Protein AF-J2ZAU2-F1 (afdb_monomer_lite)

Organism: NCBI:txid1210908

Radius of gyration: 14.87 Å; chains: 1; bounding box: 46×33×37 Å

Foldseek 3Di:
DDPQPQDKKKKWKFFADPVGDTFDTDIDIDRHQFFFDFPEATADQTFKMWMDINNPDIDIDGQDDPPCVVVVQQASWTWTWGQHDPPPRDTDTDTDRSHHHPPPPD

Sequence (106 aa):
MFNYSDRTHNIHYQVETADGSILVDHRYRLESNTARESTEPFVGTPARIVVTIDGEKPETFEWPQPNCDAQGVRSAGGVQLAYGFEEADTIGISPTCETVYLSDDR

pLDDT: mean 70.48, std 14.9, range [30.45, 90.94]

Secondary structure (DSSP, 8-state):
--------EEEEEEEE-TT--EEEEEEEEE-SSB----PPPBSS---EEEEEETT-PPEEEEPP----GGGT--B--EEEEEEESSS-SEEEEEEES--BB-----

Structure (mmCIF, N/CA/C/O backbone):
data_AF-J2ZAU2-F1
#
_entry.id   AF-J2ZAU2-F1
#
loop_
_atom_site.group_PDB
_atom_site.id
_atom_site.type_symbol
_atom_site.label_atom_id
_atom_site.label_alt_id
_atom_site.label_comp_id
_atom_site.label_asym_id
_atom_site.label_entity_id
_atom_site.label_seq_id
_atom_site.pdbx_PDB_ins_code
_atom_site.Cartn_x
_atom_site.Cartn_y
_atom_site.Cartn_z
_atom_site.occupancy
_atom_site.B_iso_or_equiv
_atom_site.auth_seq_id
_atom_site.auth_comp_id
_atom_site.auth_asym_id
_atom_site.auth_atom_id
_atom_site.pdbx_PDB_model_num
ATOM 1 N N . MET A 1 1 ? 21.725 19.250 -17.662 1.00 30.45 1 MET A N 1
ATOM 2 C CA . MET A 1 1 ? 20.417 18.830 -18.201 1.00 30.45 1 MET A CA 1
ATOM 3 C C . MET A 1 1 ? 20.282 17.365 -17.839 1.00 30.45 1 MET A C 1
ATOM 5 O O . MET A 1 1 ? 20.981 16.550 -18.425 1.00 30.45 1 MET A O 1
ATOM 9 N N . PHE A 1 2 ? 19.560 17.057 -16.762 1.00 36.34 2 PHE A N 1
ATOM 10 C CA . PHE A 1 2 ? 19.353 15.670 -16.351 1.00 36.34 2 PHE A CA 1
ATOM 11 C C . PHE A 1 2 ? 18.361 15.057 -17.339 1.00 36.34 2 PHE A C 1
ATOM 13 O O . PHE A 1 2 ? 17.260 15.579 -17.501 1.00 36.34 2 PHE A O 1
ATOM 20 N N . ASN A 1 3 ? 18.787 14.018 -18.061 1.00 32.50 3 ASN A N 1
ATOM 21 C CA . ASN A 1 3 ? 17.891 13.188 -18.859 1.00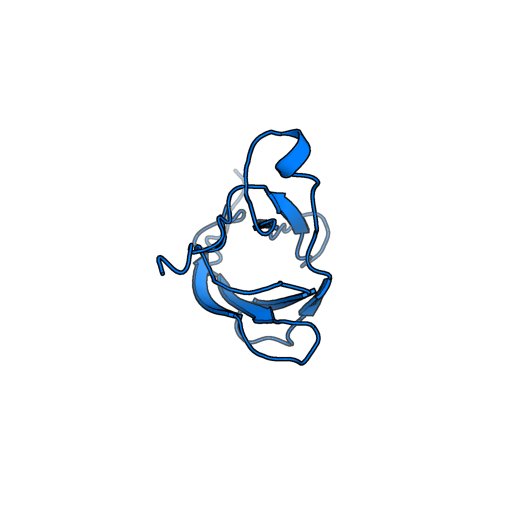 32.50 3 ASN A CA 1
ATOM 22 C C . ASN A 1 3 ? 17.008 12.418 -17.874 1.00 32.50 3 ASN A C 1
ATOM 24 O O . ASN A 1 3 ? 17.345 11.306 -17.477 1.00 32.50 3 ASN A O 1
ATOM 28 N N . TYR A 1 4 ? 15.921 13.047 -17.432 1.00 44.41 4 TYR A N 1
ATOM 29 C CA . TYR A 1 4 ? 14.831 12.366 -16.752 1.00 44.41 4 TYR A CA 1
ATOM 30 C C . TYR A 1 4 ? 14.201 11.436 -17.783 1.00 44.41 4 TYR A C 1
ATOM 32 O O . TYR A 1 4 ? 13.398 11.848 -18.613 1.00 44.41 4 TYR A O 1
ATOM 40 N N . SER A 1 5 ? 14.669 10.194 -17.817 1.00 46.22 5 SER A N 1
ATOM 41 C CA . SER A 1 5 ? 13.993 9.143 -18.555 1.00 46.22 5 SER A CA 1
ATOM 42 C C . SER A 1 5 ? 12.609 8.969 -17.939 1.00 46.22 5 SER A C 1
ATOM 44 O O . SER A 1 5 ? 12.527 8.520 -16.798 1.00 46.22 5 SER A O 1
ATOM 46 N N . ASP A 1 6 ? 11.568 9.326 -18.697 1.00 52.84 6 ASP A N 1
ATOM 47 C CA . ASP A 1 6 ? 10.158 8.971 -18.495 1.00 52.84 6 ASP A CA 1
ATOM 48 C C . ASP A 1 6 ? 10.001 7.442 -18.390 1.00 52.84 6 ASP A C 1
ATOM 50 O O . ASP A 1 6 ? 9.535 6.767 -19.311 1.00 52.84 6 ASP A O 1
ATOM 54 N N . ARG A 1 7 ? 10.462 6.840 -17.293 1.00 61.41 7 ARG A N 1
ATOM 55 C CA . ARG A 1 7 ? 10.218 5.429 -17.019 1.00 61.41 7 ARG A CA 1
ATOM 56 C C . ARG A 1 7 ? 8.872 5.337 -16.341 1.00 61.41 7 ARG A C 1
ATOM 58 O O . ARG A 1 7 ? 8.709 5.661 -15.172 1.00 61.41 7 ARG A O 1
ATOM 65 N N . THR A 1 8 ? 7.891 4.945 -17.139 1.00 71.06 8 THR A N 1
ATOM 66 C CA . THR A 1 8 ? 6.611 4.530 -16.604 1.00 71.06 8 THR A CA 1
ATOM 67 C C . THR A 1 8 ? 6.761 3.160 -15.949 1.00 71.06 8 THR A C 1
ATOM 69 O O . THR A 1 8 ? 7.213 2.234 -16.620 1.00 71.06 8 THR A O 1
ATOM 72 N N . HIS A 1 9 ? 6.300 3.024 -14.709 1.00 77.12 9 HIS A N 1
ATOM 73 C CA . HIS A 1 9 ? 6.213 1.744 -14.008 1.00 77.12 9 HIS A CA 1
ATOM 74 C C . HIS A 1 9 ? 4.752 1.341 -13.784 1.00 77.12 9 HIS A C 1
ATOM 76 O O . HIS A 1 9 ? 3.898 2.182 -13.497 1.00 77.12 9 HIS A O 1
ATOM 82 N N . ASN A 1 10 ? 4.442 0.053 -13.913 1.00 81.19 10 ASN A N 1
ATOM 83 C CA . ASN A 1 10 ? 3.148 -0.495 -13.514 1.00 81.19 10 ASN A CA 1
ATOM 84 C C . ASN A 1 10 ? 3.259 -0.983 -12.078 1.00 81.19 10 ASN A C 1
ATOM 86 O O . ASN A 1 10 ? 3.952 -1.961 -11.812 1.00 81.19 10 ASN A O 1
ATOM 90 N N . ILE A 1 11 ? 2.563 -0.323 -11.165 1.00 80.75 11 ILE A N 1
ATOM 91 C CA . ILE A 1 11 ? 2.537 -0.710 -9.762 1.00 80.75 11 ILE A CA 1
ATOM 92 C C . ILE A 1 11 ? 1.227 -1.441 -9.506 1.00 80.75 11 ILE A C 1
ATOM 94 O O . ILE A 1 11 ? 0.144 -0.985 -9.871 1.00 80.75 11 ILE A O 1
ATOM 98 N N . HIS A 1 12 ? 1.335 -2.605 -8.890 1.00 86.62 12 HIS A N 1
ATOM 99 C CA . HIS A 1 12 ? 0.220 -3.380 -8.378 1.00 86.62 12 HIS A CA 1
ATOM 100 C C . HIS A 1 12 ? 0.433 -3.544 -6.884 1.00 86.62 12 HIS A C 1
ATOM 102 O O . HIS A 1 12 ? 1.467 -4.070 -6.481 1.00 86.62 12 HIS A O 1
ATOM 108 N N . TYR A 1 13 ? -0.509 -3.080 -6.070 1.00 86.00 13 TYR A N 1
ATOM 109 C CA . TYR A 1 13 ? -0.464 -3.327 -4.639 1.00 86.00 13 TYR A CA 1
ATOM 110 C C . TYR A 1 13 ? -1.719 -4.028 -4.146 1.00 86.00 13 TYR A C 1
ATOM 112 O O . TYR A 1 13 ? -2.818 -3.846 -4.673 1.00 86.00 13 TYR A O 1
ATOM 120 N N . GLN A 1 14 ? -1.522 -4.831 -3.109 1.00 89.44 14 GLN A N 1
ATOM 121 C CA . GLN A 1 14 ? -2.573 -5.534 -2.403 1.00 89.44 14 GLN A CA 1
ATOM 122 C C . GLN A 1 14 ? -2.433 -5.257 -0.915 1.00 89.44 14 GLN A C 1
ATOM 124 O O . GLN A 1 14 ? -1.343 -5.365 -0.355 1.00 89.44 14 GLN A O 1
ATOM 129 N N . VAL A 1 15 ? -3.533 -4.892 -0.271 1.00 87.25 15 VAL A N 1
ATOM 130 C CA . VAL A 1 15 ? -3.586 -4.755 1.186 1.00 87.25 15 VAL A CA 1
ATOM 131 C C . VAL A 1 15 ? -4.271 -5.989 1.730 1.00 87.25 15 VAL A C 1
ATOM 133 O O . VAL A 1 15 ? -5.379 -6.307 1.304 1.00 87.25 15 VAL A O 1
ATOM 136 N N . GLU A 1 16 ? -3.630 -6.679 2.666 1.00 90.50 16 GLU A N 1
ATOM 137 C CA . GLU A 1 16 ? -4.150 -7.925 3.222 1.00 90.50 16 GLU A CA 1
ATOM 138 C C . GLU A 1 16 ? -4.328 -7.825 4.738 1.00 90.50 16 GLU A C 1
ATOM 140 O O . GLU A 1 16 ? -3.583 -7.145 5.455 1.00 90.50 16 GLU A O 1
ATOM 145 N N . THR A 1 17 ? -5.305 -8.567 5.239 1.00 88.62 17 THR A N 1
ATOM 146 C CA . THR A 1 17 ? -5.476 -8.879 6.659 1.00 88.62 17 THR A CA 1
ATOM 147 C C . THR A 1 17 ? -4.416 -9.882 7.139 1.00 88.62 17 THR A C 1
ATOM 149 O O . THR A 1 17 ? -3.671 -10.505 6.367 1.00 88.62 17 THR A O 1
ATOM 152 N N . ALA A 1 18 ? -4.378 -10.109 8.454 1.00 89.44 18 ALA A N 1
ATOM 153 C CA . ALA A 1 18 ? -3.501 -11.109 9.062 1.00 89.44 18 ALA A CA 1
ATOM 154 C C . ALA A 1 18 ? -3.794 -12.546 8.579 1.00 89.44 18 ALA A C 1
ATOM 156 O O . ALA A 1 18 ? -2.875 -13.356 8.499 1.00 89.44 18 ALA A O 1
ATOM 157 N N . ASP A 1 19 ? -5.043 -12.859 8.211 1.00 90.94 19 ASP A N 1
ATOM 158 C CA . ASP A 1 19 ? -5.434 -14.179 7.691 1.00 90.94 19 ASP A CA 1
ATOM 159 C C . ASP A 1 19 ? -5.201 -14.354 6.177 1.00 90.94 19 ASP A C 1
ATOM 161 O O . ASP A 1 19 ? -5.328 -15.465 5.665 1.00 90.94 19 ASP A O 1
ATOM 165 N N . GLY A 1 20 ? -4.786 -13.292 5.476 1.00 86.81 20 GLY A N 1
ATOM 166 C CA . GLY A 1 20 ? -4.507 -13.316 4.035 1.00 86.81 20 GLY A CA 1
ATOM 167 C C . GLY A 1 20 ? -5.701 -12.976 3.152 1.00 86.81 20 GLY A C 1
ATOM 168 O O . GLY A 1 20 ? -5.612 -13.117 1.936 1.00 86.81 20 GLY A O 1
ATOM 169 N N . SER A 1 21 ? -6.804 -12.512 3.736 1.00 89.31 21 SER A N 1
ATOM 170 C CA . SER A 1 21 ? -7.893 -11.904 2.976 1.00 89.31 21 SER A CA 1
ATOM 171 C C . SER A 1 21 ? -7.433 -10.581 2.361 1.00 89.31 21 SER A C 1
ATOM 173 O O . SER A 1 21 ? -6.857 -9.732 3.043 1.00 89.31 21 SER A O 1
ATOM 175 N N . ILE A 1 22 ? -7.711 -10.394 1.074 1.00 89.44 22 ILE A N 1
ATOM 176 C CA . ILE A 1 22 ? -7.371 -9.172 0.341 1.00 89.44 22 ILE A CA 1
ATOM 177 C C . ILE A 1 22 ? -8.456 -8.122 0.611 1.00 89.44 22 ILE A C 1
ATOM 179 O O . ILE A 1 22 ? -9.629 -8.347 0.318 1.00 89.44 22 ILE A O 1
ATOM 183 N N . LEU A 1 23 ? -8.057 -6.984 1.180 1.00 84.38 23 LEU A N 1
ATOM 184 C CA . LEU A 1 23 ? -8.910 -5.820 1.440 1.00 84.38 23 LEU A CA 1
ATOM 185 C C . LEU A 1 23 ? -8.943 -4.861 0.248 1.00 84.38 23 LEU A C 1
ATOM 187 O O . LEU A 1 23 ? -9.980 -4.272 -0.046 1.00 84.38 23 LEU A O 1
ATOM 191 N N . VAL A 1 24 ? -7.801 -4.713 -0.426 1.00 84.88 24 VAL A N 1
ATOM 192 C CA . VAL A 1 24 ? -7.620 -3.867 -1.611 1.00 84.88 24 VAL A CA 1
ATOM 193 C C . VAL A 1 24 ? -6.748 -4.610 -2.603 1.00 84.88 24 VAL A C 1
ATOM 195 O O . VAL A 1 24 ? -5.750 -5.209 -2.208 1.00 84.88 24 VAL A O 1
ATOM 198 N N . ASP A 1 25 ? -7.106 -4.532 -3.878 1.00 88.31 25 ASP A N 1
ATOM 199 C CA . ASP A 1 25 ? -6.290 -4.974 -5.003 1.00 88.31 25 ASP A CA 1
ATOM 200 C C . ASP A 1 25 ? -6.346 -3.879 -6.067 1.00 88.31 25 ASP A C 1
ATOM 202 O O . ASP A 1 25 ? -7.389 -3.667 -6.691 1.00 88.31 25 ASP A O 1
ATOM 206 N N . HIS A 1 26 ? -5.252 -3.137 -6.221 1.00 84.69 26 HIS A N 1
ATOM 207 C CA . HIS A 1 26 ? -5.230 -1.976 -7.093 1.00 84.69 26 HIS A CA 1
ATOM 208 C C . HIS A 1 26 ? -3.986 -1.968 -7.976 1.00 84.69 26 HIS A C 1
ATOM 210 O O . HIS A 1 26 ? -2.856 -2.175 -7.528 1.00 84.69 26 HIS A O 1
ATOM 216 N N . ARG A 1 27 ? -4.195 -1.689 -9.264 1.00 84.19 27 ARG A N 1
ATOM 217 C CA . ARG A 1 27 ? -3.132 -1.556 -10.259 1.00 84.19 27 ARG A CA 1
ATOM 218 C C . ARG A 1 27 ? -3.193 -0.179 -10.888 1.00 84.19 27 ARG A C 1
ATOM 220 O O . ARG A 1 27 ? -4.236 0.234 -11.385 1.00 84.19 27 ARG A O 1
ATOM 227 N N . TYR A 1 28 ? -2.050 0.484 -10.956 1.00 75.25 28 TYR A N 1
ATOM 228 C CA . TYR A 1 28 ? -1.931 1.777 -11.604 1.00 75.25 28 TYR A CA 1
ATOM 229 C C . TYR A 1 28 ? -0.611 1.932 -12.343 1.00 75.25 28 TYR A C 1
ATOM 231 O O . TYR A 1 28 ? 0.345 1.170 -12.185 1.00 75.25 28 TYR A O 1
ATOM 239 N N . ARG A 1 29 ? -0.599 2.947 -13.199 1.00 75.62 29 ARG A N 1
ATOM 240 C CA . ARG A 1 29 ? 0.537 3.333 -14.015 1.00 75.62 29 ARG A CA 1
ATOM 241 C C . ARG A 1 29 ? 1.154 4.580 -13.398 1.00 75.62 29 ARG A C 1
ATOM 243 O O . ARG A 1 29 ? 0.498 5.616 -13.327 1.00 75.62 29 ARG A O 1
ATOM 250 N N . LEU A 1 30 ? 2.398 4.478 -12.951 1.00 71.19 30 LEU A N 1
ATOM 251 C CA . LEU A 1 30 ? 3.152 5.601 -12.427 1.00 71.19 30 LEU A CA 1
ATOM 252 C C . LEU A 1 30 ? 3.951 6.239 -13.564 1.00 71.19 30 LEU A C 1
ATOM 254 O O . LEU A 1 30 ? 4.860 5.620 -14.108 1.00 71.19 30 LEU A O 1
ATOM 258 N N . GLU A 1 31 ? 3.603 7.471 -13.930 1.00 67.00 31 GLU A N 1
ATOM 259 C CA . GLU A 1 31 ? 4.259 8.220 -15.014 1.00 67.00 31 GLU A CA 1
ATOM 260 C C . GLU A 1 31 ? 5.445 9.083 -14.526 1.00 67.00 31 GLU A C 1
ATOM 262 O O . GLU A 1 31 ? 5.982 9.872 -15.295 1.00 67.00 31 GLU A O 1
ATOM 267 N N . SER A 1 32 ? 5.870 8.962 -13.258 1.00 60.25 32 SER A N 1
ATOM 268 C CA . SER A 1 32 ? 6.975 9.749 -12.682 1.00 60.25 32 SER A CA 1
ATOM 269 C C . SER A 1 32 ? 7.659 9.058 -11.489 1.00 60.25 32 SER A C 1
ATOM 271 O O . SER A 1 32 ? 7.289 7.967 -11.087 1.00 60.25 32 SER A O 1
ATOM 273 N N . ASN A 1 33 ? 8.653 9.702 -10.877 1.00 57.81 33 ASN A N 1
ATOM 274 C CA . ASN A 1 33 ? 9.544 9.102 -9.870 1.00 57.81 33 ASN A CA 1
ATOM 275 C C . ASN A 1 33 ? 8.960 9.119 -8.444 1.00 57.81 33 ASN A C 1
ATOM 277 O O . ASN A 1 33 ? 9.632 8.782 -7.477 1.00 57.81 33 ASN A O 1
ATOM 281 N N . THR A 1 34 ? 7.737 9.616 -8.273 1.00 52.69 34 THR A N 1
ATOM 282 C CA . THR A 1 34 ? 7.077 9.691 -6.967 1.00 52.69 34 THR A CA 1
ATOM 283 C C . THR A 1 34 ? 5.591 9.458 -7.162 1.00 52.69 34 THR A C 1
ATOM 285 O O . THR A 1 34 ? 4.933 10.228 -7.861 1.00 52.69 34 THR A O 1
ATOM 288 N N . ALA A 1 35 ? 5.060 8.404 -6.546 1.00 52.78 35 ALA A N 1
ATOM 289 C CA . ALA A 1 35 ? 3.629 8.271 -6.344 1.00 52.78 35 ALA A CA 1
ATOM 290 C C . ALA A 1 35 ? 3.306 8.866 -4.969 1.00 52.78 35 ALA A C 1
ATOM 292 O O . ALA A 1 35 ? 3.943 8.565 -3.962 1.00 52.78 35 ALA A O 1
ATOM 293 N N . ARG A 1 36 ? 2.318 9.751 -4.899 1.00 52.06 36 ARG A N 1
ATOM 294 C CA . ARG A 1 36 ? 1.628 10.010 -3.637 1.00 52.06 36 ARG A CA 1
ATOM 295 C C . ARG A 1 36 ? 0.269 9.376 -3.780 1.00 52.06 36 ARG A C 1
ATOM 297 O O . ARG A 1 36 ? -0.670 10.044 -4.195 1.00 52.06 36 ARG A O 1
ATOM 304 N N . GLU A 1 37 ? 0.199 8.079 -3.534 1.00 54.88 37 GLU A N 1
ATOM 305 C CA . GLU A 1 37 ? -1.100 7.438 -3.471 1.00 54.88 37 GLU A CA 1
ATOM 306 C C . GLU A 1 37 ? -1.584 7.446 -2.029 1.00 54.88 37 GLU A C 1
ATOM 308 O O . GLU A 1 37 ? -0.889 6.990 -1.127 1.00 54.88 37 GLU A O 1
ATOM 313 N N . SER A 1 38 ? -2.764 8.015 -1.828 1.00 57.84 38 SER A N 1
ATOM 314 C CA . SER A 1 38 ? -3.589 7.750 -0.662 1.00 57.84 38 SER A CA 1
ATOM 315 C C . SER A 1 38 ? -4.359 6.479 -1.003 1.00 57.84 38 SER A C 1
ATOM 317 O O . SER A 1 38 ? -5.173 6.515 -1.923 1.00 57.84 38 SER A O 1
ATOM 319 N N . THR A 1 39 ? -4.077 5.353 -0.341 1.00 61.44 39 THR A N 1
ATOM 320 C CA . THR A 1 39 ? -4.825 4.110 -0.605 1.00 61.44 39 THR A CA 1
ATOM 321 C C . THR A 1 39 ? -6.325 4.378 -0.502 1.00 61.44 39 THR A C 1
ATOM 323 O O . THR A 1 39 ? -6.756 5.068 0.428 1.00 61.44 39 THR A O 1
ATOM 326 N N . GLU A 1 40 ? -7.101 3.853 -1.452 1.00 64.19 40 GLU A N 1
ATOM 327 C CA . GLU A 1 40 ? -8.554 4.027 -1.464 1.00 64.19 40 GLU A CA 1
ATOM 328 C C . GLU A 1 40 ? -9.178 3.583 -0.125 1.00 64.19 40 GLU A C 1
ATOM 330 O O . GLU A 1 40 ? -8.639 2.699 0.544 1.00 64.19 40 GLU A O 1
ATOM 335 N N . PRO A 1 41 ? -10.307 4.173 0.302 1.00 66.62 41 PRO A N 1
ATOM 336 C CA . PRO A 1 41 ? -11.022 3.714 1.489 1.00 66.62 41 PRO A CA 1
ATOM 337 C C . PRO A 1 41 ? -11.410 2.233 1.384 1.00 66.62 41 PRO A C 1
ATOM 339 O O . PRO A 1 41 ? -12.000 1.817 0.388 1.00 66.62 41 PRO A O 1
ATOM 342 N N . PHE A 1 42 ? -11.159 1.449 2.433 1.00 68.88 42 PHE A N 1
ATOM 343 C CA . PHE A 1 42 ? -11.565 0.042 2.512 1.00 68.88 42 PHE A CA 1
ATOM 344 C C . PHE A 1 42 ? -12.140 -0.313 3.891 1.00 68.88 42 PHE A C 1
ATOM 346 O O . PHE A 1 42 ? -11.968 0.418 4.870 1.00 68.88 42 PHE A O 1
ATOM 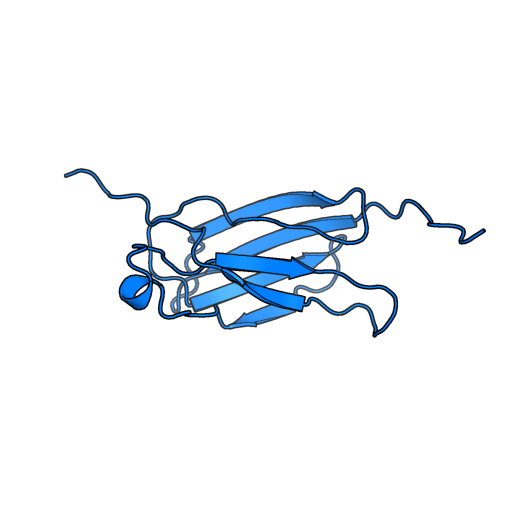353 N N . VAL A 1 43 ? -12.868 -1.433 3.967 1.00 67.25 43 VAL A N 1
ATOM 354 C CA . VAL A 1 43 ? -13.381 -2.009 5.223 1.00 67.25 43 VAL A CA 1
ATOM 355 C C . VAL A 1 43 ? -12.453 -3.140 5.656 1.00 67.25 43 VAL A C 1
ATOM 357 O O . VAL A 1 43 ? -12.169 -4.027 4.859 1.00 67.25 43 VAL A O 1
ATOM 360 N N . GLY A 1 44 ? -12.032 -3.155 6.920 1.00 73.06 44 GLY A N 1
ATOM 361 C CA . GLY A 1 44 ? -11.243 -4.246 7.503 1.00 73.06 44 GLY A CA 1
ATOM 362 C C . GLY A 1 44 ? -9.988 -3.757 8.219 1.00 73.06 44 GLY A C 1
ATOM 363 O O . GLY A 1 44 ? -9.649 -2.578 8.158 1.00 73.06 44 GLY A O 1
ATOM 364 N N . THR A 1 45 ? -9.308 -4.666 8.921 1.00 82.44 45 THR A N 1
ATOM 365 C CA . THR A 1 45 ? -8.061 -4.358 9.635 1.00 82.44 45 THR A CA 1
ATOM 366 C C . THR A 1 45 ? -6.866 -4.757 8.771 1.00 82.44 45 THR A C 1
ATOM 368 O O . THR A 1 45 ? -6.599 -5.957 8.636 1.00 82.44 45 THR A O 1
ATOM 371 N N . PRO A 1 46 ? -6.139 -3.793 8.188 1.00 83.81 46 PRO A N 1
ATOM 372 C CA . PRO A 1 46 ? -4.966 -4.093 7.382 1.00 83.81 46 PRO A CA 1
ATOM 373 C C . PRO A 1 46 ? -3.817 -4.578 8.273 1.00 83.81 46 PRO A C 1
ATOM 375 O O . PRO A 1 46 ? -3.618 -4.081 9.384 1.00 83.81 46 PRO A O 1
ATOM 378 N N . ALA A 1 47 ? -3.068 -5.562 7.783 1.00 87.81 47 ALA A N 1
ATOM 379 C CA . ALA A 1 47 ? -1.903 -6.119 8.470 1.00 87.81 47 ALA A CA 1
ATOM 380 C C . ALA A 1 47 ? -0.629 -6.023 7.626 1.00 87.81 47 ALA A C 1
ATOM 382 O O . ALA A 1 47 ? 0.461 -5.853 8.169 1.00 87.81 47 ALA A O 1
ATOM 383 N N . ARG A 1 48 ? -0.756 -6.113 6.300 1.00 90.12 48 ARG A N 1
ATOM 384 C CA . ARG A 1 48 ? 0.371 -6.084 5.365 1.00 90.12 48 ARG A CA 1
ATOM 385 C C . ARG A 1 48 ? -0.015 -5.434 4.048 1.00 90.12 48 ARG A C 1
ATOM 387 O O . ARG A 1 48 ? -1.184 -5.445 3.664 1.00 90.12 48 ARG A O 1
ATOM 394 N N . ILE A 1 49 ? 0.990 -4.917 3.355 1.00 87.00 49 ILE A N 1
ATOM 395 C CA . ILE A 1 49 ? 0.892 -4.506 1.960 1.00 87.00 49 ILE A CA 1
ATOM 396 C C . ILE A 1 49 ? 1.880 -5.308 1.121 1.00 87.00 49 ILE A C 1
ATOM 398 O O . ILE A 1 49 ? 3.053 -5.444 1.467 1.00 87.00 49 ILE A O 1
ATOM 402 N N . VAL A 1 50 ? 1.387 -5.844 0.015 1.00 89.94 50 VAL A N 1
ATOM 403 C CA . VAL A 1 50 ? 2.169 -6.512 -1.018 1.00 89.94 50 VAL A CA 1
ATOM 404 C C . VAL A 1 50 ? 2.263 -5.560 -2.197 1.00 89.94 50 VAL A C 1
ATOM 406 O O . VAL A 1 50 ? 1.242 -5.045 -2.636 1.00 89.94 50 VAL A O 1
ATOM 409 N N . VAL A 1 51 ? 3.461 -5.307 -2.709 1.00 86.12 51 VAL A N 1
ATOM 410 C CA . VAL A 1 51 ? 3.694 -4.397 -3.833 1.00 86.12 51 VAL A CA 1
ATOM 411 C C . VAL A 1 51 ? 4.480 -5.126 -4.910 1.00 86.12 51 VAL A C 1
ATOM 413 O O . VAL A 1 51 ? 5.471 -5.794 -4.637 1.00 86.12 51 VAL A O 1
ATOM 416 N N . THR A 1 52 ? 4.026 -5.000 -6.148 1.00 87.25 52 THR A N 1
ATOM 417 C CA . THR A 1 52 ? 4.642 -5.567 -7.343 1.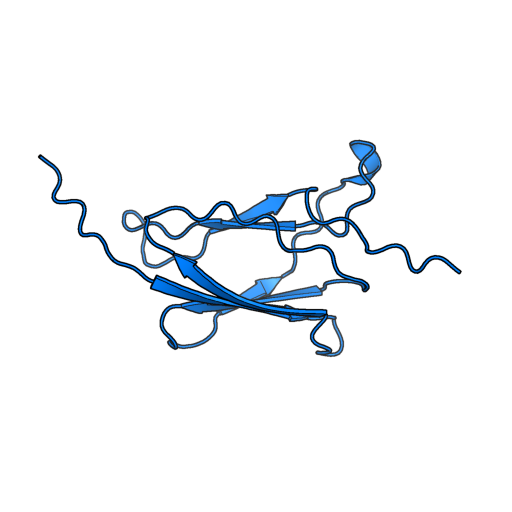00 87.25 52 THR A CA 1
ATOM 418 C C . THR A 1 52 ? 4.863 -4.448 -8.348 1.00 87.25 52 THR A C 1
ATOM 420 O O . THR A 1 52 ? 3.911 -3.770 -8.735 1.00 87.25 52 THR A O 1
ATOM 423 N N . ILE A 1 53 ? 6.103 -4.267 -8.793 1.00 82.25 53 ILE A N 1
ATOM 424 C CA . ILE A 1 53 ? 6.476 -3.262 -9.795 1.00 82.25 53 ILE A CA 1
ATOM 425 C C . ILE A 1 53 ? 6.804 -3.987 -11.097 1.00 82.25 53 ILE A C 1
ATOM 427 O O . ILE A 1 53 ? 7.518 -4.980 -11.090 1.00 82.25 53 ILE A O 1
ATOM 431 N N . ASP A 1 54 ? 6.212 -3.549 -12.207 1.00 83.12 54 ASP A N 1
ATOM 432 C CA . ASP A 1 54 ? 6.403 -4.091 -13.561 1.00 83.12 54 ASP A CA 1
ATOM 433 C C . ASP A 1 54 ? 6.215 -5.610 -13.707 1.00 83.12 54 ASP A C 1
ATOM 435 O O . ASP A 1 54 ? 6.687 -6.230 -14.659 1.00 83.12 54 ASP A O 1
ATOM 439 N N . GLY A 1 55 ? 5.457 -6.217 -12.791 1.00 80.75 55 GLY A N 1
ATOM 440 C CA . GLY A 1 55 ? 5.246 -7.665 -12.765 1.00 80.75 55 GLY A CA 1
ATOM 441 C C . GLY A 1 55 ? 6.463 -8.459 -12.283 1.00 80.75 55 GLY A C 1
ATOM 442 O O . GLY A 1 55 ? 6.511 -9.670 -12.506 1.00 80.75 55 GLY A O 1
ATOM 443 N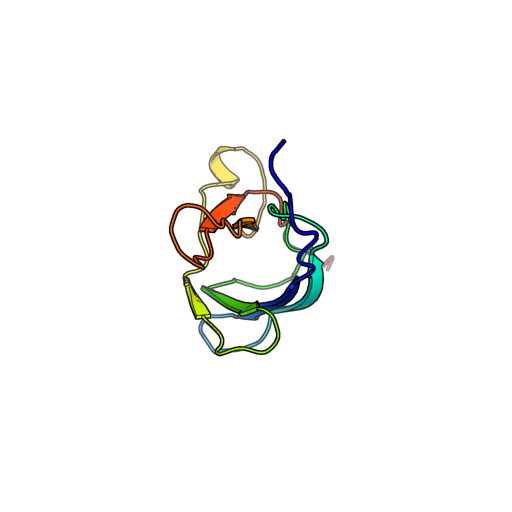 N . GLU A 1 56 ? 7.432 -7.802 -11.644 1.00 84.75 56 GLU A N 1
ATOM 444 C CA . GLU A 1 56 ? 8.549 -8.456 -10.972 1.00 84.75 56 GLU A CA 1
ATOM 445 C C . GLU A 1 56 ? 8.097 -9.207 -9.707 1.00 84.75 56 GLU A C 1
ATOM 447 O O . GLU A 1 56 ? 6.909 -9.413 -9.447 1.00 84.75 56 GLU A O 1
ATOM 452 N N . LYS A 1 57 ? 9.059 -9.696 -8.920 1.00 84.75 57 LYS A N 1
ATOM 453 C CA . LYS A 1 57 ? 8.757 -10.417 -7.687 1.00 84.75 57 LYS A CA 1
ATOM 454 C C . LYS A 1 57 ? 8.046 -9.474 -6.698 1.00 84.75 57 LYS A C 1
ATOM 456 O O . LYS A 1 57 ? 8.592 -8.414 -6.414 1.00 84.75 57 LYS A O 1
ATOM 461 N N . PRO A 1 58 ? 6.900 -9.876 -6.119 1.00 88.00 58 PRO A N 1
ATOM 462 C CA . PRO A 1 58 ? 6.234 -9.075 -5.103 1.00 88.00 58 PRO A CA 1
ATOM 463 C C . PRO A 1 58 ? 7.102 -8.904 -3.855 1.00 88.00 58 PRO A C 1
ATOM 465 O O . PRO A 1 58 ? 7.702 -9.867 -3.361 1.00 88.00 58 PRO A O 1
ATOM 468 N N . GLU A 1 59 ? 7.108 -7.693 -3.318 1.00 88.12 59 GLU A N 1
ATOM 469 C CA . GLU A 1 59 ? 7.665 -7.356 -2.015 1.00 88.12 59 GLU A CA 1
ATOM 470 C C . GLU A 1 59 ? 6.536 -7.199 -0.997 1.00 88.12 59 GLU A C 1
ATOM 472 O O . GLU A 1 59 ? 5.453 -6.716 -1.319 1.00 88.12 59 GLU A O 1
ATOM 477 N N . THR A 1 60 ? 6.759 -7.641 0.240 1.00 89.38 60 THR A N 1
ATOM 478 C CA . THR A 1 60 ? 5.749 -7.597 1.304 1.00 89.38 60 THR A CA 1
ATOM 479 C C . THR A 1 60 ? 6.271 -6.806 2.483 1.00 89.38 60 THR A C 1
ATOM 481 O O . THR A 1 60 ? 7.385 -7.040 2.950 1.00 89.38 60 THR A O 1
ATOM 484 N N . PHE A 1 61 ? 5.428 -5.918 2.993 1.00 87.00 61 PHE A N 1
ATOM 485 C CA . PHE A 1 61 ? 5.741 -5.027 4.095 1.00 87.00 61 PHE A CA 1
ATOM 486 C C . PHE A 1 61 ? 4.636 -5.073 5.145 1.00 87.00 61 PHE A C 1
ATOM 488 O O . PHE A 1 61 ? 3.464 -5.290 4.825 1.00 87.00 61 PHE A O 1
ATOM 495 N N . GLU A 1 62 ? 5.003 -4.850 6.405 1.00 88.06 62 GLU A N 1
ATOM 496 C CA . GLU A 1 62 ? 4.021 -4.663 7.471 1.00 88.06 62 GLU A CA 1
ATOM 497 C C . GLU A 1 62 ? 3.221 -3.382 7.229 1.00 88.06 62 GLU A C 1
ATOM 499 O O . GLU A 1 62 ? 3.765 -2.360 6.800 1.00 88.06 62 GLU A O 1
ATOM 504 N N . TRP A 1 63 ? 1.917 -3.434 7.499 1.00 85.00 63 TRP A N 1
ATOM 505 C CA . TRP A 1 63 ? 1.074 -2.255 7.375 1.00 85.00 63 TRP A CA 1
ATOM 506 C C . TRP A 1 63 ? 1.422 -1.251 8.474 1.00 85.00 63 TRP A C 1
ATOM 508 O O . TRP A 1 63 ? 1.330 -1.590 9.660 1.00 85.00 63 TRP A O 1
ATOM 518 N N . PRO A 1 64 ? 1.793 -0.009 8.131 1.00 78.88 64 PRO A N 1
ATOM 519 C CA . PRO A 1 64 ? 2.099 0.967 9.152 1.00 78.88 64 PRO A CA 1
ATOM 520 C C . PRO A 1 64 ? 0.814 1.391 9.871 1.00 78.88 64 PRO A C 1
ATOM 522 O O . PRO A 1 64 ? -0.186 1.744 9.249 1.00 78.88 64 PRO A O 1
ATOM 525 N N . GLN A 1 65 ? 0.859 1.393 11.204 1.00 73.44 65 GLN A N 1
ATOM 526 C CA . GLN A 1 65 ? -0.253 1.802 12.065 1.00 73.44 65 GLN A CA 1
ATOM 527 C C . GLN A 1 65 ? 0.074 3.124 12.776 1.00 73.44 65 GLN A C 1
ATOM 529 O O . GLN A 1 65 ? 0.409 3.128 13.965 1.00 73.44 65 GLN A O 1
ATOM 534 N N . PRO A 1 66 ? 0.039 4.270 12.070 1.00 73.25 66 PRO A N 1
ATOM 535 C CA . PRO A 1 66 ? 0.176 5.561 12.727 1.00 73.25 66 PRO A CA 1
ATOM 536 C C . PRO A 1 66 ? -0.988 5.791 13.697 1.00 73.25 66 PRO A C 1
ATOM 538 O O . PRO A 1 66 ? -2.127 5.406 13.437 1.00 73.25 66 PRO A O 1
ATOM 541 N N . ASN A 1 67 ? -0.716 6.469 14.814 1.00 72.88 67 ASN A N 1
ATOM 542 C CA . ASN A 1 67 ? -1.757 6.879 15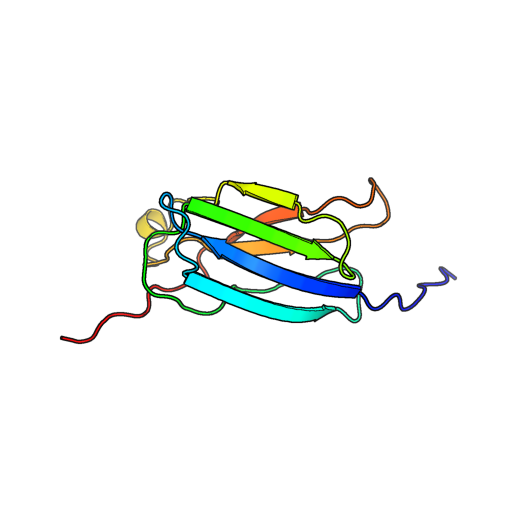.755 1.00 72.88 67 ASN A CA 1
ATOM 543 C C . ASN A 1 67 ? -2.564 8.056 15.170 1.00 72.88 67 ASN A C 1
ATOM 545 O O . ASN A 1 67 ? -2.308 9.222 15.481 1.00 72.88 67 ASN A O 1
ATOM 549 N N . CYS A 1 68 ? -3.501 7.743 14.275 1.00 72.12 68 CYS A N 1
ATOM 550 C CA . CYS A 1 68 ? -4.380 8.719 13.631 1.00 72.12 68 CYS A CA 1
ATOM 551 C C . CYS A 1 68 ? -5.481 9.230 14.569 1.00 72.12 68 CYS A C 1
ATOM 553 O O . CYS A 1 68 ? -5.878 10.392 14.467 1.00 72.12 68 CYS A O 1
ATOM 555 N N . ASP A 1 69 ? -5.900 8.422 15.549 1.00 70.44 69 ASP A N 1
ATOM 556 C CA . ASP A 1 69 ? -6.885 8.825 16.560 1.00 70.44 69 ASP A CA 1
ATOM 557 C C . ASP A 1 69 ? -6.376 10.001 17.404 1.00 70.44 69 ASP A C 1
ATOM 559 O O . ASP A 1 69 ? -7.119 10.945 17.676 1.00 70.44 69 ASP A O 1
ATOM 563 N N . ALA A 1 70 ? -5.082 10.012 17.746 1.00 71.31 70 ALA A N 1
ATOM 564 C CA . ALA A 1 70 ? -4.447 11.149 18.417 1.00 71.31 70 ALA A CA 1
ATOM 565 C C . ALA A 1 70 ? -4.435 12.437 17.571 1.00 71.31 70 ALA A C 1
ATOM 567 O O . ALA A 1 70 ? -4.278 13.525 18.121 1.00 71.31 70 ALA A O 1
ATOM 568 N N . GLN A 1 71 ? -4.619 12.326 16.252 1.00 67.19 71 GLN A N 1
ATOM 569 C CA . GLN A 1 71 ? -4.748 13.451 15.319 1.00 67.19 71 GLN A CA 1
ATOM 570 C C . GLN A 1 71 ? -6.218 13.809 15.031 1.00 67.19 71 GLN A C 1
ATOM 572 O O . GLN A 1 71 ? -6.488 14.697 14.227 1.00 67.19 71 GLN A O 1
ATOM 577 N N . GLY A 1 72 ? -7.175 13.136 15.684 1.00 72.62 72 GLY A N 1
ATOM 578 C CA . GLY A 1 72 ? -8.608 13.332 15.466 1.00 72.62 72 GLY A CA 1
ATOM 579 C C . GLY A 1 72 ? -9.124 12.749 14.146 1.00 72.62 72 GLY A C 1
ATOM 580 O O . GLY A 1 72 ? -10.222 13.105 13.720 1.00 72.62 72 GLY A O 1
ATOM 581 N N . VAL A 1 73 ? -8.352 11.872 13.493 1.00 70.06 73 VAL A N 1
ATOM 582 C CA . VAL A 1 73 ? -8.697 11.266 12.201 1.00 70.06 73 VAL A CA 1
ATOM 583 C C . VAL A 1 73 ? -8.958 9.774 12.384 1.00 70.06 73 VAL A C 1
ATOM 585 O O . VAL A 1 73 ? -8.053 9.013 12.715 1.00 70.06 73 VAL A O 1
ATOM 588 N N . ARG A 1 74 ? -10.191 9.336 12.109 1.00 66.75 74 ARG A N 1
ATOM 589 C CA . ARG A 1 74 ? -10.553 7.913 12.120 1.00 66.75 74 ARG A CA 1
ATOM 590 C C . ARG A 1 74 ? -10.089 7.255 10.818 1.00 66.75 74 ARG A C 1
ATOM 592 O O . ARG A 1 74 ? -10.811 7.246 9.824 1.00 66.75 74 ARG A O 1
ATOM 599 N N . SER A 1 75 ? -8.870 6.730 10.832 1.00 69.75 75 SER A N 1
ATOM 600 C CA . SER A 1 75 ? -8.197 6.143 9.671 1.00 69.75 75 SER A CA 1
ATOM 601 C C . SER A 1 75 ? -7.709 4.726 9.973 1.00 69.75 75 SER A C 1
ATOM 603 O O . SER A 1 75 ? -7.349 4.422 11.108 1.00 69.75 75 SER A O 1
ATOM 605 N N . ALA A 1 76 ? -7.675 3.866 8.954 1.00 64.62 76 ALA A N 1
ATOM 606 C CA . ALA A 1 76 ? -7.051 2.542 9.023 1.00 64.62 76 ALA A CA 1
ATOM 607 C C . ALA A 1 76 ? -5.508 2.603 8.942 1.00 64.62 76 ALA A C 1
ATOM 609 O O . ALA A 1 76 ? -4.843 1.567 8.882 1.00 64.62 76 ALA A O 1
ATOM 610 N N . GLY A 1 77 ? -4.936 3.814 8.925 1.00 66.25 77 GLY A N 1
ATOM 611 C CA . GLY A 1 77 ? -3.585 4.059 8.437 1.00 66.25 77 GLY A CA 1
ATOM 612 C C . GLY A 1 77 ? -3.563 3.943 6.917 1.00 66.25 77 GLY A C 1
ATOM 613 O O . GLY A 1 77 ? -4.341 3.197 6.339 1.00 66.25 77 GLY A O 1
ATOM 614 N N . GLY A 1 78 ? -2.709 4.704 6.257 1.00 69.00 78 GLY A N 1
ATOM 615 C CA . GLY A 1 78 ? -2.453 4.594 4.830 1.00 69.00 78 GLY A CA 1
ATOM 616 C C . GLY A 1 78 ? -0.971 4.500 4.557 1.00 69.00 78 GLY A C 1
ATOM 617 O O . GLY A 1 78 ? -0.142 4.677 5.453 1.00 69.00 78 GLY A O 1
ATOM 618 N N . VAL A 1 79 ? -0.640 4.221 3.306 1.00 70.62 79 VAL A N 1
ATOM 619 C CA . VAL A 1 79 ? 0.743 4.175 2.854 1.00 70.62 79 VAL A CA 1
ATOM 620 C C . VAL A 1 79 ? 0.942 5.149 1.717 1.00 70.62 79 VAL A C 1
ATOM 622 O O . VAL A 1 79 ? 0.140 5.196 0.797 1.00 70.62 79 VAL A O 1
ATOM 625 N N . GLN A 1 80 ? 2.033 5.897 1.768 1.00 70.56 80 GLN A N 1
ATOM 626 C CA . GLN A 1 80 ? 2.583 6.556 0.598 1.00 70.56 80 GLN A CA 1
ATOM 627 C C . GLN A 1 80 ? 3.722 5.693 0.055 1.00 70.56 80 GLN A C 1
ATOM 629 O O . GLN A 1 80 ? 4.646 5.373 0.805 1.00 70.56 80 GLN A O 1
ATOM 634 N N . LEU A 1 81 ? 3.648 5.345 -1.233 1.00 68.75 81 LEU A N 1
ATOM 635 C CA . LEU A 1 81 ? 4.658 4.565 -1.948 1.00 68.75 81 LEU A CA 1
ATOM 636 C C . LEU A 1 81 ? 5.594 5.489 -2.736 1.00 68.75 81 LEU A C 1
ATOM 638 O O . LEU A 1 81 ? 5.181 6.107 -3.712 1.00 68.75 81 LEU A O 1
ATOM 642 N N . ALA A 1 82 ? 6.863 5.567 -2.347 1.00 64.81 82 ALA A N 1
ATOM 643 C CA . ALA A 1 82 ? 7.896 6.256 -3.119 1.00 64.81 82 ALA A CA 1
ATOM 644 C C . ALA A 1 82 ? 8.821 5.239 -3.801 1.00 64.81 82 ALA A C 1
ATOM 646 O O . ALA A 1 82 ? 9.196 4.244 -3.185 1.00 64.81 82 ALA A O 1
ATOM 647 N N . TYR A 1 83 ? 9.209 5.505 -5.049 1.00 63.50 83 TYR A N 1
ATOM 648 C CA . TYR A 1 83 ? 10.150 4.675 -5.804 1.00 63.50 83 TYR A CA 1
ATOM 649 C C . TYR A 1 83 ? 11.269 5.565 -6.358 1.00 63.50 83 TYR A C 1
ATOM 651 O O . TYR A 1 83 ? 11.056 6.343 -7.286 1.00 63.50 83 TYR A O 1
ATOM 659 N N . GLY A 1 84 ? 12.441 5.522 -5.718 1.00 57.16 84 GLY A N 1
ATOM 660 C CA . GLY A 1 84 ? 13.576 6.400 -6.016 1.00 57.16 84 GLY A CA 1
ATOM 661 C C . GLY A 1 84 ? 14.691 5.694 -6.790 1.00 57.16 84 GLY A C 1
ATOM 662 O O . GLY A 1 84 ? 14.970 4.531 -6.546 1.00 57.16 84 GLY A O 1
ATOM 663 N N . PHE A 1 85 ? 15.368 6.415 -7.691 1.00 51.12 85 PHE A N 1
ATOM 664 C CA . PHE A 1 85 ? 16.530 5.903 -8.441 1.00 51.12 85 PHE A CA 1
ATOM 665 C C . PHE A 1 85 ? 17.876 6.078 -7.710 1.00 51.12 85 PHE A C 1
ATOM 667 O O . PHE A 1 85 ? 18.862 5.460 -8.107 1.00 51.12 85 PHE A O 1
ATOM 674 N N . GLU A 1 86 ? 17.965 6.946 -6.693 1.00 50.00 86 GLU A N 1
ATOM 675 C CA . GLU A 1 86 ? 19.263 7.351 -6.116 1.00 50.00 86 GLU A CA 1
ATOM 676 C C . GLU A 1 86 ? 19.785 6.419 -5.013 1.00 50.00 86 GLU A C 1
ATOM 678 O O . GLU A 1 86 ? 20.996 6.322 -4.831 1.00 50.00 86 GLU A O 1
ATOM 683 N N . GLU A 1 87 ? 18.911 5.669 -4.339 1.00 42.72 87 GLU A N 1
ATOM 684 C CA . GLU A 1 87 ? 19.298 4.682 -3.324 1.00 42.72 87 GLU A CA 1
ATOM 685 C C . GLU A 1 87 ? 18.562 3.362 -3.570 1.00 42.72 87 GLU A C 1
ATOM 687 O O . GLU A 1 87 ? 17.677 2.978 -2.814 1.00 42.72 87 GLU A O 1
ATOM 692 N N . ALA A 1 88 ? 18.960 2.683 -4.653 1.00 48.59 88 ALA A N 1
ATOM 693 C CA . ALA A 1 88 ? 18.472 1.371 -5.085 1.00 48.59 88 ALA A CA 1
ATOM 694 C C . ALA A 1 88 ? 16.965 1.326 -5.404 1.00 48.59 88 ALA A C 1
ATOM 696 O O . ALA A 1 88 ? 16.192 2.156 -4.945 1.00 48.59 88 ALA A O 1
ATOM 697 N N . ASP A 1 89 ? 16.556 0.360 -6.223 1.00 55.75 89 ASP A N 1
ATOM 698 C CA . ASP A 1 89 ? 15.161 0.050 -6.550 1.00 55.75 89 ASP A CA 1
ATOM 699 C C . ASP A 1 89 ? 14.364 -0.320 -5.285 1.00 55.75 89 ASP A C 1
ATOM 701 O O . ASP A 1 89 ? 14.081 -1.486 -5.031 1.00 55.75 89 ASP A O 1
ATOM 705 N N . THR A 1 90 ? 14.062 0.665 -4.443 1.00 58.72 90 THR A N 1
ATOM 706 C CA . THR A 1 90 ? 13.578 0.441 -3.083 1.00 58.72 90 THR A CA 1
ATOM 707 C C . THR A 1 90 ? 12.234 1.117 -2.906 1.00 58.72 90 THR A C 1
ATOM 709 O O . THR A 1 90 ? 12.063 2.305 -3.191 1.00 58.72 90 THR A O 1
ATOM 712 N N . ILE A 1 91 ? 11.271 0.350 -2.404 1.00 67.94 91 ILE A N 1
ATOM 713 C CA . ILE A 1 91 ? 9.935 0.841 -2.088 1.00 67.94 91 ILE A CA 1
ATOM 714 C C . ILE A 1 91 ? 9.991 1.540 -0.729 1.00 67.94 91 ILE A C 1
ATOM 716 O O . ILE A 1 91 ? 10.165 0.912 0.315 1.00 67.94 91 ILE A O 1
ATOM 720 N N . GLY A 1 92 ? 9.834 2.861 -0.739 1.00 68.88 92 GLY A 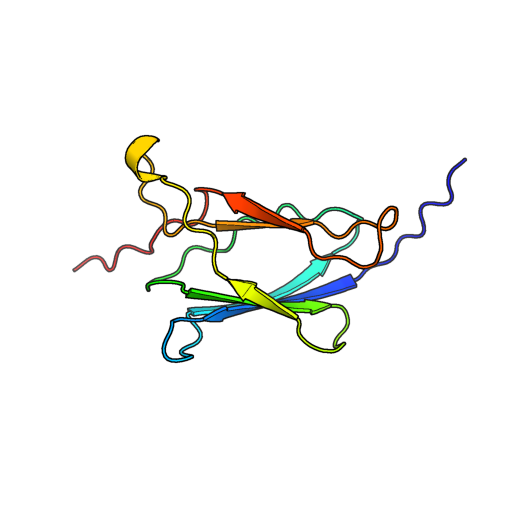N 1
ATOM 721 C CA . GLY A 1 92 ? 9.638 3.643 0.473 1.00 68.88 92 GLY A CA 1
ATOM 722 C C . GLY A 1 92 ? 8.172 3.607 0.889 1.00 68.88 92 GLY A C 1
ATOM 723 O O . GLY A 1 92 ? 7.319 4.059 0.128 1.00 68.88 92 GLY A O 1
ATOM 724 N N . ILE A 1 93 ? 7.885 3.116 2.097 1.00 69.62 93 ILE A N 1
ATOM 725 C CA . ILE A 1 93 ? 6.544 3.140 2.695 1.00 69.62 93 ILE A CA 1
ATOM 726 C C . ILE A 1 93 ? 6.524 4.169 3.813 1.00 69.62 93 ILE A C 1
ATOM 728 O O . ILE A 1 93 ? 7.255 4.042 4.794 1.00 69.62 93 ILE A O 1
ATOM 732 N N . SER A 1 94 ? 5.667 5.180 3.680 1.00 68.75 94 SER A N 1
ATOM 733 C CA . SER A 1 94 ? 5.428 6.156 4.746 1.00 68.75 94 SER A CA 1
ATOM 734 C C . SER A 1 94 ? 3.987 6.085 5.253 1.00 68.75 94 SER A C 1
ATOM 736 O O . SER A 1 94 ? 3.072 6.053 4.430 1.00 68.75 94 SER A O 1
ATOM 738 N N . PRO A 1 95 ? 3.763 6.083 6.581 1.00 71.19 95 PRO A N 1
ATOM 739 C CA . PRO A 1 95 ? 2.422 6.118 7.153 1.00 71.19 95 PRO A CA 1
ATOM 740 C C . PRO A 1 95 ? 1.672 7.393 6.765 1.00 71.19 95 PRO A C 1
ATOM 742 O O . PRO A 1 95 ? 2.199 8.496 6.902 1.00 71.19 95 PRO A O 1
ATOM 745 N N . THR A 1 96 ? 0.404 7.253 6.394 1.00 71.81 96 THR A N 1
ATOM 746 C CA . THR A 1 96 ? -0.552 8.359 6.262 1.00 71.81 96 THR A CA 1
ATOM 747 C C . THR A 1 96 ? -1.788 8.096 7.126 1.00 71.81 96 THR A C 1
ATOM 749 O O . THR A 1 96 ? -1.990 6.990 7.621 1.00 71.81 96 THR A O 1
ATOM 752 N N . CYS A 1 97 ? -2.616 9.118 7.337 1.00 70.88 97 CYS A N 1
ATOM 753 C CA . CYS A 1 97 ? -3.948 8.974 7.942 1.00 70.88 97 CYS A CA 1
ATOM 754 C C . CYS A 1 97 ? -5.061 9.207 6.907 1.00 70.88 97 CYS A C 1
ATOM 756 O O . CYS A 1 97 ? -6.180 9.568 7.260 1.00 70.88 97 CYS A O 1
ATOM 758 N N . GLU A 1 98 ? -4.733 9.082 5.619 1.00 66.69 98 GLU A N 1
ATOM 759 C CA . GLU A 1 98 ? -5.629 9.446 4.513 1.00 66.69 98 GLU A CA 1
ATOM 760 C C . GLU A 1 98 ? -6.626 8.320 4.183 1.00 66.69 98 GLU A C 1
ATOM 762 O O . GLU A 1 98 ? -7.698 8.576 3.639 1.00 66.69 98 GLU A O 1
ATOM 767 N N . THR A 1 99 ? -6.324 7.085 4.580 1.00 65.25 99 THR A N 1
ATOM 768 C CA . THR A 1 99 ? -7.196 5.923 4.384 1.00 65.25 99 THR A CA 1
ATOM 769 C C . THR A 1 99 ? -8.269 5.895 5.450 1.00 65.25 99 THR A C 1
ATOM 771 O O . THR A 1 99 ? -8.016 5.534 6.601 1.00 65.25 99 THR A O 1
ATOM 774 N N . VAL A 1 100 ? -9.480 6.292 5.099 1.00 63.50 100 VAL A N 1
ATOM 775 C CA . VAL A 1 100 ? -10.617 6.205 6.015 1.00 63.50 100 VAL A CA 1
ATOM 776 C C . VAL A 1 100 ? -11.219 4.806 5.971 1.00 63.50 100 VAL A C 1
ATOM 778 O O . VAL A 1 100 ? -11.267 4.174 4.916 1.00 63.50 100 VAL A O 1
ATOM 781 N N . TYR A 1 101 ? -11.698 4.324 7.118 1.00 60.09 101 TYR A N 1
ATOM 782 C CA . TYR A 1 101 ? -12.576 3.159 7.118 1.00 60.09 101 TYR A CA 1
ATOM 783 C C . TYR A 1 101 ? -13.814 3.504 6.294 1.00 60.09 101 TYR A C 1
ATOM 785 O O . TYR A 1 101 ? -14.452 4.532 6.540 1.00 60.09 101 TYR A O 1
ATOM 793 N N . LEU A 1 102 ? -14.184 2.639 5.354 1.00 58.06 102 LEU A N 1
ATOM 794 C CA . LEU A 1 102 ? -15.557 2.644 4.872 1.00 58.06 102 LEU A CA 1
ATOM 795 C C . LEU A 1 102 ? -16.434 2.269 6.073 1.00 58.06 102 LEU A C 1
ATOM 797 O O . LEU A 1 102 ? -16.363 1.160 6.599 1.00 58.06 102 LEU A O 1
ATOM 801 N N . SER A 1 103 ? -17.194 3.233 6.584 1.00 52.78 103 SER A N 1
ATOM 802 C CA . SER A 1 103 ? -18.223 2.954 7.578 1.00 52.78 103 SER A CA 1
ATOM 803 C C . SER A 1 103 ? -19.233 2.010 6.926 1.00 52.78 103 SER A C 1
ATOM 805 O O . SER A 1 103 ? -19.871 2.399 5.949 1.00 52.78 103 SER A O 1
ATOM 807 N N . ASP A 1 104 ? -19.385 0.790 7.442 1.00 43.66 104 ASP A N 1
ATOM 808 C CA . ASP A 1 104 ? -20.595 0.011 7.179 1.00 43.66 104 ASP A CA 1
ATOM 809 C C . ASP A 1 104 ? -21.727 0.775 7.885 1.00 43.66 104 ASP A C 1
ATOM 811 O O . ASP A 1 104 ? -21.824 0.773 9.113 1.00 43.66 104 ASP A O 1
ATOM 815 N N . ASP A 1 105 ? -22.481 1.574 7.130 1.00 40.84 105 ASP A N 1
ATOM 816 C CA . ASP A 1 105 ? -23.685 2.233 7.631 1.00 40.84 105 ASP A CA 1
ATOM 817 C C . ASP A 1 105 ? -24.731 1.142 7.875 1.00 40.84 105 ASP A C 1
ATOM 819 O O . ASP A 1 105 ? -25.384 0.663 6.940 1.00 40.84 105 ASP A O 1
ATOM 823 N N . ARG A 1 106 ? -24.837 0.688 9.128 1.00 40.34 106 ARG A N 1
ATOM 824 C CA . ARG A 1 106 ? -25.949 -0.144 9.579 1.00 40.34 106 ARG A CA 1
ATOM 825 C C . ARG A 1 106 ? -26.266 -0.013 11.061 1.00 40.34 106 ARG A C 1
ATOM 827 O O . ARG A 1 106 ? -25.336 -0.107 11.891 1.00 40.34 106 ARG A O 1
#